Protein AF-A0A1B8TH64-F1 (afdb_monomer)

Sequence (85 aa):
MAIQQVGKLHLWTSGDGSVGISGESAEVSAPGWLISSEHFDAEDFKSTLEQFREKVRAAFELIWPDEKVHARYYFEMCDGEPTHA

Foldseek 3Di:
DWKKFFQKKKKKWCADVVVPGHIDIDIDGDPRVNQMCVVDPPVVSVVVVVVVQVVVQVVVCVVVPPTRMDMDTDIDIDDDDPPDD

pLDDT: mean 78.13, std 11.83, range [37.75, 91.25]

Solvent-accessible surface area (backbone atoms only — not comparable to full-atom values): 4980 Å² total; per-residue (Å²): 109,78,34,49,19,36,47,32,38,42,34,35,36,73,49,43,72,92,79,71,40,76,42,55,74,50,76,44,78,38,61,48,83,78,52,34,49,84,82,34,57,76,67,58,39,52,52,50,52,50,54,50,50,52,53,54,38,56,57,46,34,70,75,41,68,100,44,70,59,44,75,48,78,41,72,43,80,42,80,58,74,80,83,84,127

Radius of gyration: 16.18 Å; Cα contacts (8 Å, |Δi|>4): 128; chains: 1; bounding box: 31×19×57 Å

Secondary structure (DSSP, 8-state):
-PEEEEEEEEEE--EETTTTEEPPEEEEE--TTSSBTTSS-HHHHHHHHHHHHHHHHHHHHHHSTT-PPEEEEEEEEE-------

Structure (mmCIF, N/CA/C/O backbone):
data_AF-A0A1B8TH64-F1
#
_entry.id   AF-A0A1B8TH64-F1
#
loop_
_atom_site.group_PDB
_atom_site.id
_atom_site.type_symbol
_atom_site.label_atom_id
_atom_site.label_alt_id
_atom_site.label_comp_id
_atom_site.label_asym_id
_atom_site.label_entity_id
_atom_site.label_seq_id
_atom_site.pdbx_PDB_ins_code
_atom_site.Cartn_x
_atom_site.Cartn_y
_atom_site.Cartn_z
_atom_site.occupancy
_atom_site.B_iso_or_equiv
_atom_site.auth_seq_id
_atom_site.auth_comp_id
_atom_site.auth_asym_id
_atom_site.auth_atom_id
_atom_site.pdbx_PDB_model_num
ATOM 1 N N . MET A 1 1 ? 16.433 -6.784 -20.691 1.00 55.66 1 MET A N 1
ATOM 2 C CA . MET A 1 1 ? 16.471 -6.861 -19.210 1.00 55.66 1 MET A CA 1
ATOM 3 C C . MET A 1 1 ? 15.034 -7.027 -18.746 1.00 55.66 1 MET A C 1
ATOM 5 O O . MET A 1 1 ? 14.180 -6.389 -19.343 1.00 55.66 1 MET A O 1
ATOM 9 N N . ALA A 1 2 ? 14.751 -7.897 -17.772 1.00 66.75 2 ALA A N 1
ATOM 10 C CA . ALA A 1 2 ? 13.386 -8.059 -17.261 1.00 66.75 2 ALA A CA 1
ATOM 11 C C . ALA A 1 2 ? 12.970 -6.789 -16.502 1.00 66.75 2 ALA A C 1
ATOM 13 O O . ALA A 1 2 ? 13.699 -6.350 -15.609 1.00 66.75 2 ALA A O 1
ATOM 14 N N . ILE A 1 3 ? 11.840 -6.193 -16.879 1.00 75.88 3 ILE A N 1
ATOM 15 C CA . ILE A 1 3 ? 11.321 -4.969 -16.263 1.00 75.88 3 ILE A CA 1
ATOM 16 C C . ILE A 1 3 ? 10.436 -5.380 -15.085 1.00 75.88 3 ILE A C 1
ATOM 18 O O . ILE A 1 3 ? 9.525 -6.193 -15.248 1.00 75.88 3 ILE A O 1
ATOM 22 N N . GLN A 1 4 ? 10.712 -4.841 -13.896 1.00 78.12 4 GLN A N 1
ATOM 23 C CA . GLN A 1 4 ? 9.864 -5.033 -12.721 1.00 78.12 4 GLN A CA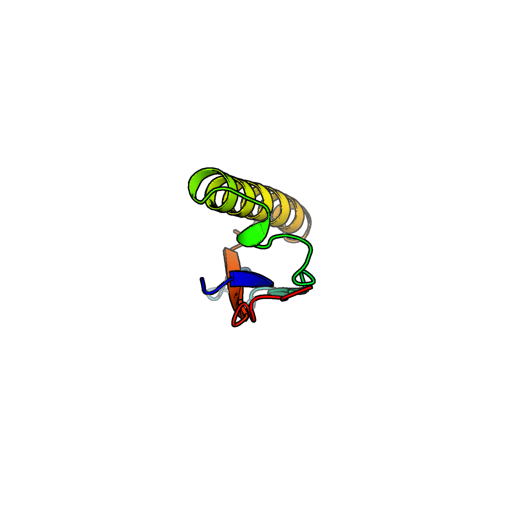 1
ATOM 24 C C . GLN A 1 4 ? 8.879 -3.877 -12.619 1.00 78.12 4 GLN A C 1
ATOM 26 O O . GLN A 1 4 ? 9.277 -2.723 -12.453 1.00 78.12 4 GLN A O 1
ATOM 31 N N . GLN A 1 5 ? 7.592 -4.198 -12.676 1.00 82.69 5 GLN A N 1
ATOM 32 C CA . GLN A 1 5 ? 6.510 -3.231 -12.531 1.00 82.69 5 GLN A CA 1
ATOM 33 C C . GLN A 1 5 ? 5.707 -3.562 -11.280 1.00 82.69 5 GLN A C 1
ATOM 35 O O . GLN A 1 5 ? 5.437 -4.728 -10.991 1.00 82.69 5 GLN A O 1
ATOM 40 N N . VAL A 1 6 ? 5.335 -2.550 -10.500 1.00 80.50 6 VAL A N 1
ATOM 41 C CA . VAL A 1 6 ? 4.391 -2.759 -9.397 1.00 80.50 6 VAL A CA 1
ATOM 42 C C . VAL A 1 6 ? 3.003 -2.948 -9.994 1.00 80.50 6 VAL A C 1
ATOM 44 O O . VAL A 1 6 ? 2.467 -2.007 -10.565 1.00 80.50 6 VAL A O 1
ATOM 47 N N . GLY A 1 7 ? 2.414 -4.132 -9.825 1.00 78.75 7 GLY A N 1
ATOM 48 C CA . GLY A 1 7 ? 1.017 -4.370 -10.197 1.00 78.75 7 GLY A CA 1
ATOM 49 C C . GLY A 1 7 ? 0.055 -4.031 -9.057 1.00 78.75 7 GLY A C 1
ATOM 50 O O . GLY A 1 7 ? -1.042 -3.511 -9.265 1.00 78.75 7 GLY A O 1
ATOM 51 N N . LYS A 1 8 ? 0.451 -4.322 -7.808 1.00 85.12 8 LYS A N 1
ATOM 52 C CA . LYS A 1 8 ? -0.425 -4.142 -6.636 1.00 85.12 8 LYS A CA 1
ATOM 53 C C . LYS A 1 8 ? 0.345 -3.787 -5.375 1.00 85.12 8 LYS A C 1
ATOM 55 O O . LYS A 1 8 ? 1.445 -4.290 -5.143 1.00 85.12 8 LYS A O 1
ATOM 60 N N . LEU A 1 9 ? -0.293 -3.021 -4.498 1.00 85.44 9 LEU A N 1
ATOM 61 C CA . LEU A 1 9 ? 0.096 -2.856 -3.105 1.00 85.44 9 LEU A CA 1
ATOM 62 C C . LEU A 1 9 ? -1.042 -3.349 -2.207 1.00 85.44 9 LEU A C 1
ATOM 64 O O . LEU A 1 9 ? -2.127 -2.778 -2.192 1.00 85.44 9 LEU A O 1
ATOM 68 N N . HIS A 1 10 ? -0.781 -4.403 -1.442 1.00 87.12 10 HIS A N 1
ATOM 69 C CA . HIS A 1 10 ? -1.722 -4.924 -0.457 1.00 87.12 10 HIS A CA 1
ATOM 70 C C . HIS A 1 10 ? -1.406 -4.352 0.923 1.00 87.12 10 HIS A C 1
ATOM 72 O O . HIS A 1 10 ? -0.250 -4.416 1.359 1.00 87.12 10 HIS A O 1
ATOM 78 N N . LEU A 1 11 ? -2.423 -3.825 1.602 1.00 88.38 11 LEU A N 1
ATOM 79 C CA . LEU A 1 11 ? -2.359 -3.299 2.959 1.00 88.38 11 LEU A CA 1
ATOM 80 C C . LEU A 1 11 ? -3.273 -4.096 3.884 1.00 88.38 11 LEU A C 1
ATOM 82 O O . LEU A 1 11 ? -4.365 -4.490 3.487 1.00 88.38 11 LEU A O 1
ATOM 86 N N . TRP A 1 12 ? -2.831 -4.333 5.115 1.00 91.25 12 TRP A N 1
ATOM 87 C CA . TRP A 1 12 ? -3.644 -5.019 6.115 1.00 91.25 12 TRP A CA 1
ATOM 88 C C . TRP A 1 12 ? -3.258 -4.619 7.534 1.00 91.25 12 TRP A C 1
ATOM 90 O O . TRP A 1 12 ? -2.103 -4.270 7.797 1.00 91.25 12 TRP A O 1
ATOM 100 N N . THR A 1 13 ? -4.209 -4.710 8.452 1.00 89.19 13 THR A N 1
ATOM 101 C CA . THR A 1 13 ? -3.977 -4.654 9.895 1.00 89.19 13 THR A CA 1
ATOM 102 C C . THR A 1 13 ? -4.106 -6.053 10.494 1.00 89.19 13 THR A C 1
ATOM 104 O O . THR A 1 13 ? -4.535 -7.002 9.833 1.00 89.19 13 THR A O 1
ATOM 107 N N . SER A 1 14 ? -3.632 -6.227 11.728 1.00 84.50 14 SER A N 1
ATOM 108 C CA . SER A 1 14 ? -3.690 -7.535 12.396 1.00 84.50 14 SER A CA 1
ATOM 109 C C . SER A 1 14 ? -5.009 -7.759 13.141 1.00 84.50 14 SER A C 1
ATOM 111 O O . SER A 1 14 ? -5.331 -8.911 13.438 1.00 84.50 14 SER A O 1
ATOM 113 N N . GLY A 1 15 ? -5.771 -6.700 13.434 1.00 80.62 15 GLY A N 1
ATOM 114 C CA . GLY A 1 15 ? -6.866 -6.755 14.394 1.00 80.62 15 GLY A CA 1
ATOM 115 C C . GLY A 1 15 ? -6.366 -7.018 15.813 1.00 80.62 15 GLY A C 1
ATOM 116 O O . GLY A 1 15 ? -5.161 -7.051 16.088 1.00 80.62 15 GLY A O 1
ATOM 117 N N . ASP A 1 16 ? -7.314 -7.288 16.707 1.00 76.12 16 ASP A N 1
ATOM 118 C CA . ASP A 1 16 ? -7.031 -7.822 18.036 1.00 76.12 16 ASP A CA 1
ATOM 119 C C . ASP A 1 16 ? -7.722 -9.179 18.203 1.00 76.12 16 ASP A C 1
ATOM 121 O O . ASP A 1 16 ? -8.895 -9.299 18.572 1.00 76.12 16 ASP A O 1
ATOM 125 N N . GLY A 1 17 ? -6.961 -10.237 17.914 1.00 70.62 17 GLY A N 1
ATOM 126 C CA . GLY A 1 17 ? -7.435 -11.613 18.037 1.00 70.62 17 GLY A CA 1
ATOM 127 C C . GLY A 1 17 ? -7.769 -12.027 19.474 1.00 70.62 17 GLY A C 1
ATOM 128 O O . GLY A 1 17 ? -8.509 -12.991 19.658 1.00 70.62 17 GLY A O 1
ATOM 129 N N . SER A 1 18 ? -7.283 -11.302 20.490 1.00 75.62 18 SER A N 1
ATOM 130 C CA . SER A 1 18 ? -7.573 -11.594 21.902 1.00 75.62 18 SER A CA 1
ATOM 131 C C . SER A 1 18 ? -9.005 -11.214 22.278 1.00 75.62 18 SER A C 1
ATOM 133 O O . SER A 1 18 ? -9.587 -11.834 23.168 1.00 75.62 18 SER A O 1
ATOM 135 N N . VAL A 1 19 ? -9.589 -10.233 21.582 1.00 79.00 19 VAL A N 1
ATOM 136 C CA . VAL A 1 19 ? -10.997 -9.826 21.731 1.00 79.00 19 VAL A CA 1
ATOM 137 C C . VAL A 1 19 ? -11.872 -10.191 20.526 1.00 79.00 19 VAL A C 1
ATOM 139 O O . VAL A 1 19 ? -13.030 -9.784 20.454 1.00 79.00 19 VAL A O 1
ATOM 142 N N . GLY A 1 20 ? -11.350 -10.993 19.593 1.00 73.94 20 GLY A N 1
ATOM 143 C CA . GLY A 1 20 ? -12.091 -11.472 18.422 1.00 73.94 20 GLY A CA 1
ATOM 144 C C . GLY A 1 20 ? -12.338 -10.409 17.346 1.00 73.94 20 GLY A C 1
ATOM 145 O O . GLY A 1 20 ? -13.233 -10.583 16.518 1.00 73.94 20 GLY A O 1
ATOM 146 N N . ILE A 1 21 ? -11.564 -9.320 17.342 1.00 77.06 21 ILE A N 1
ATOM 147 C CA . ILE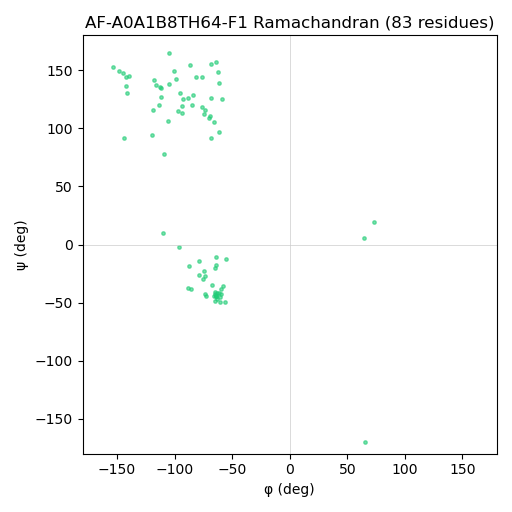 A 1 21 ? -11.628 -8.279 16.311 1.00 77.06 21 ILE A CA 1
ATOM 148 C C . ILE A 1 21 ? -10.746 -8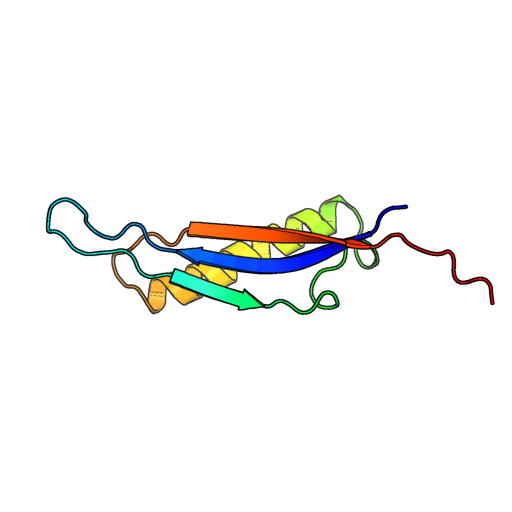.713 15.138 1.00 77.06 21 ILE A C 1
ATOM 150 O O . ILE A 1 21 ? -9.546 -8.933 15.301 1.00 77.06 21 ILE A O 1
ATOM 154 N N . SER A 1 22 ? -11.349 -8.850 13.956 1.00 81.50 22 SER A N 1
ATOM 155 C CA . SER A 1 22 ? -10.610 -9.133 12.720 1.00 81.50 22 SER A CA 1
ATOM 156 C C . SER A 1 22 ? -9.908 -7.875 12.220 1.00 81.50 22 SER A C 1
ATOM 158 O O . SER A 1 22 ? -10.456 -6.784 12.345 1.00 81.50 22 SER A O 1
ATOM 160 N N . GLY A 1 23 ? -8.712 -8.038 11.654 1.00 81.94 23 GLY A N 1
ATOM 161 C CA . GLY A 1 23 ? -8.009 -6.946 10.991 1.00 81.94 23 GLY A CA 1
ATOM 162 C C . GLY A 1 23 ? -8.698 -6.514 9.699 1.00 81.94 23 GLY A C 1
ATOM 163 O O . GLY A 1 23 ? -9.395 -7.294 9.045 1.00 81.94 23 GLY A O 1
ATOM 164 N N . GLU A 1 24 ? -8.459 -5.270 9.327 1.00 86.44 24 GLU A N 1
ATOM 165 C CA . GLU A 1 24 ? -8.908 -4.653 8.091 1.00 86.44 24 GLU A CA 1
ATOM 166 C C . GLU A 1 24 ? -7.897 -4.925 6.967 1.00 86.44 24 GLU A C 1
ATOM 168 O O . GLU A 1 24 ? -6.705 -5.149 7.197 1.00 86.44 24 GLU A O 1
ATOM 173 N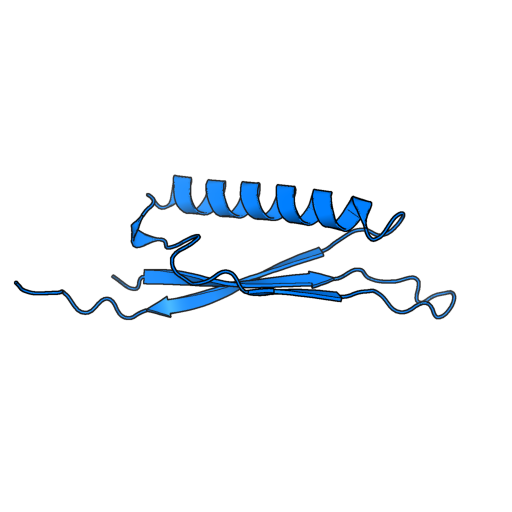 N . SER A 1 25 ? -8.352 -4.910 5.714 1.00 85.94 25 SER A N 1
ATOM 174 C CA . SER A 1 25 ? -7.458 -5.052 4.561 1.00 85.94 25 SER A CA 1
ATOM 175 C C . SER A 1 25 ? -7.927 -4.217 3.380 1.00 85.94 25 SER A C 1
ATOM 177 O O . SER A 1 25 ? -9.122 -4.002 3.186 1.00 85.94 25 SER A O 1
ATOM 179 N N . ALA A 1 26 ? -6.970 -3.732 2.595 1.00 83.62 26 ALA A N 1
ATOM 180 C CA . ALA A 1 26 ? -7.216 -2.962 1.389 1.00 83.62 26 ALA A CA 1
ATOM 181 C C . ALA A 1 26 ? -6.202 -3.336 0.307 1.00 83.62 26 ALA A C 1
ATOM 183 O O . ALA A 1 26 ? -5.022 -3.568 0.577 1.00 83.62 26 ALA A O 1
ATOM 184 N N . GLU A 1 27 ? -6.652 -3.346 -0.942 1.00 83.94 27 GLU A N 1
ATOM 185 C CA . GLU A 1 27 ? -5.780 -3.502 -2.100 1.00 83.94 27 GLU A CA 1
ATOM 186 C C . GLU A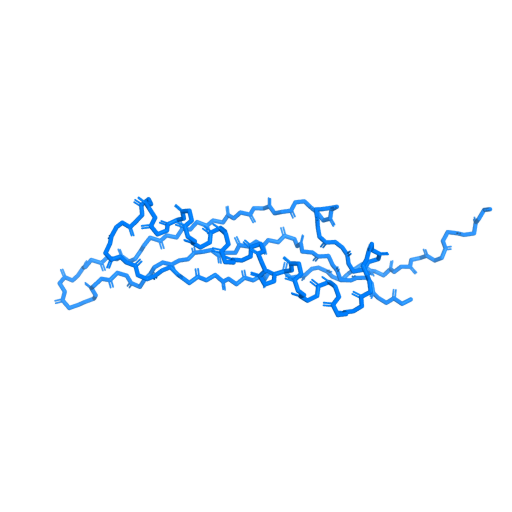 1 27 ? -5.755 -2.197 -2.893 1.00 83.94 27 GLU A C 1
ATOM 188 O O . GLU A 1 27 ? -6.792 -1.657 -3.276 1.00 83.94 27 GLU A O 1
ATOM 193 N N . VAL A 1 28 ? -4.550 -1.696 -3.151 1.00 79.00 28 VAL A N 1
ATOM 194 C CA . VAL A 1 28 ? -4.309 -0.574 -4.051 1.00 79.00 28 VAL A CA 1
ATOM 195 C C . VAL A 1 28 ? -3.714 -1.148 -5.327 1.00 79.00 28 VAL A C 1
ATOM 197 O O . VAL A 1 28 ? -2.553 -1.561 -5.361 1.00 79.00 28 VAL A O 1
ATOM 200 N N . SER A 1 29 ? -4.515 -1.188 -6.389 1.00 71.81 29 SER A N 1
ATOM 201 C CA . SER A 1 29 ? -4.002 -1.461 -7.730 1.00 71.81 29 SER A CA 1
ATOM 202 C C . SER A 1 29 ? -3.174 -0.258 -8.175 1.00 71.81 29 SER A C 1
ATOM 204 O O . SER A 1 29 ? -3.714 0.829 -8.385 1.00 71.81 29 SER A O 1
ATOM 206 N N . ALA A 1 30 ? -1.860 -0.440 -8.275 1.00 64.19 30 ALA A N 1
ATOM 207 C CA . ALA A 1 30 ? -0.986 0.544 -8.888 1.0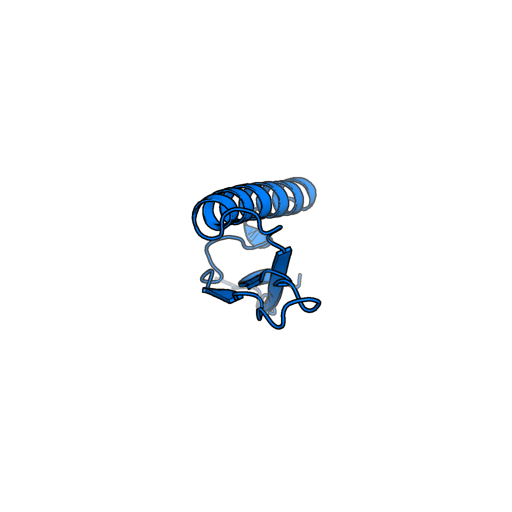0 64.19 30 ALA A CA 1
ATOM 208 C C . ALA A 1 30 ? -0.854 0.124 -10.352 1.00 64.19 30 ALA A C 1
ATOM 210 O O . ALA A 1 30 ? -0.328 -0.952 -10.617 1.00 64.19 30 ALA A O 1
ATOM 211 N N . PRO A 1 31 ? -1.375 0.893 -11.315 1.00 62.50 31 PRO A N 1
ATOM 212 C CA . PRO A 1 31 ? -1.179 0.533 -12.708 1.00 62.50 31 PRO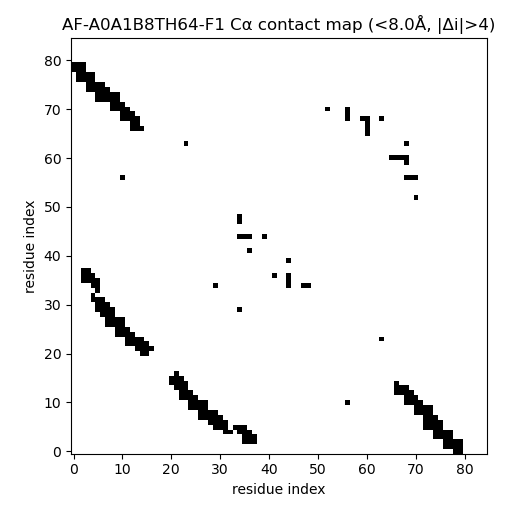 A CA 1
ATOM 213 C C . PRO A 1 31 ? 0.329 0.545 -13.011 1.00 62.50 31 PRO A C 1
ATOM 215 O O . PRO A 1 31 ? 1.033 1.437 -12.540 1.00 62.50 31 PRO A O 1
ATOM 218 N N . GLY A 1 32 ? 0.822 -0.431 -13.783 1.00 58.50 32 GLY A N 1
ATOM 219 C CA . GLY A 1 32 ? 2.260 -0.710 -13.965 1.00 58.50 32 GLY A CA 1
ATOM 220 C C . GLY A 1 32 ? 3.132 0.457 -14.456 1.00 58.50 32 GLY A C 1
ATOM 221 O O . GLY A 1 32 ? 4.353 0.388 -14.355 1.00 58.50 32 GLY A O 1
ATOM 222 N N . TRP A 1 33 ? 2.525 1.557 -14.918 1.00 57.59 33 TRP A N 1
ATOM 223 C CA . TRP A 1 33 ? 3.204 2.810 -15.267 1.00 57.59 33 TRP A CA 1
ATOM 224 C C . TRP A 1 33 ? 3.564 3.696 -14.061 1.00 57.59 33 TRP A C 1
ATOM 226 O O . TRP A 1 33 ? 4.339 4.635 -14.211 1.00 57.59 33 TRP A O 1
ATOM 236 N N . LEU A 1 34 ? 3.003 3.444 -12.871 1.00 65.19 34 LEU A N 1
ATOM 237 C CA . LEU A 1 34 ? 3.206 4.305 -11.703 1.00 65.19 34 LEU A CA 1
ATOM 238 C C . LEU A 1 34 ? 4.615 4.142 -11.113 1.00 65.19 34 LEU A C 1
ATOM 240 O O . LEU A 1 34 ? 5.240 5.130 -10.737 1.00 65.19 34 LEU A O 1
ATOM 244 N N . ILE A 1 35 ? 5.110 2.901 -11.016 1.00 68.69 35 ILE A N 1
ATOM 245 C CA . ILE A 1 35 ? 6.456 2.582 -10.519 1.00 68.69 35 ILE A CA 1
ATOM 246 C C . ILE A 1 35 ? 7.003 1.387 -11.319 1.00 68.69 35 ILE A C 1
ATOM 248 O O . ILE A 1 35 ? 6.761 0.228 -10.970 1.00 68.69 35 ILE A O 1
ATOM 252 N N . SER A 1 36 ? 7.725 1.682 -12.405 1.00 76.00 36 SER A N 1
ATOM 253 C CA . SER A 1 36 ? 8.413 0.698 -13.253 1.00 76.00 36 SER A CA 1
ATOM 254 C C . SER A 1 36 ? 9.922 0.864 -13.146 1.00 76.00 36 SER A C 1
ATOM 256 O O . SER A 1 36 ? 10.421 1.984 -13.223 1.00 76.00 36 SER A O 1
ATOM 258 N N . SER A 1 37 ? 10.662 -0.239 -13.019 1.00 76.69 37 SER A N 1
ATOM 259 C CA . SER A 1 37 ? 12.126 -0.223 -12.924 1.00 76.69 37 SER A CA 1
ATOM 260 C C . SER A 1 37 ? 12.821 0.302 -14.184 1.00 76.69 37 SER A C 1
ATOM 262 O O . SER A 1 37 ? 14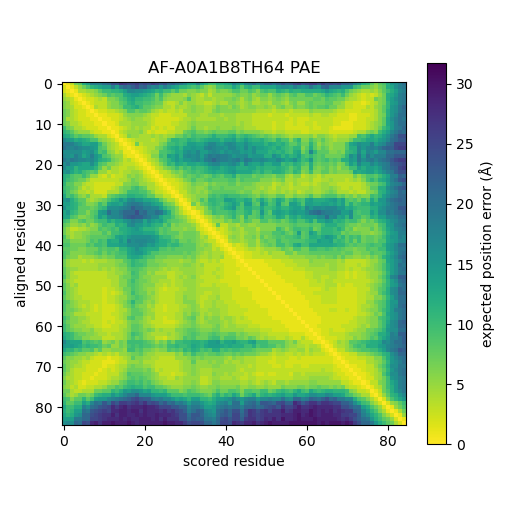.025 0.502 -14.168 1.00 76.69 37 SER A O 1
ATOM 264 N N . GLU A 1 38 ? 12.099 0.486 -15.291 1.00 79.62 38 GLU A N 1
ATOM 265 C CA . GLU A 1 38 ? 12.636 1.092 -16.517 1.00 79.62 38 GLU A CA 1
ATOM 266 C C . GLU A 1 38 ? 12.828 2.615 -16.401 1.00 79.62 38 GLU A C 1
ATOM 268 O O . GLU A 1 38 ? 13.612 3.198 -17.144 1.00 79.62 38 GLU A O 1
ATOM 273 N N . HIS A 1 39 ? 12.103 3.261 -15.482 1.00 75.69 39 HIS A N 1
ATOM 274 C CA . HIS A 1 39 ? 12.100 4.717 -15.313 1.00 75.69 39 HIS A CA 1
ATOM 275 C C . HIS A 1 39 ? 13.056 5.201 -14.218 1.00 75.69 39 HIS A C 1
ATOM 277 O O . HIS A 1 39 ? 13.164 6.405 -13.992 1.00 75.69 39 HIS A O 1
ATOM 283 N N . PHE A 1 40 ? 13.727 4.279 -13.528 1.00 73.19 40 PHE A N 1
ATOM 284 C CA . PHE A 1 40 ? 14.569 4.572 -12.377 1.00 73.19 40 PHE A CA 1
ATOM 285 C C . PHE A 1 40 ? 15.839 3.728 -12.424 1.00 73.19 40 PHE A C 1
ATOM 287 O O . PHE A 1 40 ? 15.797 2.550 -12.779 1.00 73.19 40 PHE A O 1
ATOM 294 N N . ASP A 1 41 ? 16.952 4.294 -11.969 1.00 79.12 41 ASP A N 1
ATOM 295 C CA . ASP A 1 41 ? 18.107 3.496 -11.572 1.00 79.12 41 ASP A CA 1
ATOM 296 C C . ASP A 1 41 ? 17.753 2.605 -10.368 1.00 79.12 41 ASP A C 1
ATOM 298 O O . ASP A 1 41 ? 16.820 2.879 -9.609 1.00 79.12 41 ASP A O 1
ATOM 302 N N . ALA A 1 42 ? 18.494 1.512 -10.170 1.00 74.31 42 ALA A N 1
ATOM 303 C CA . ALA A 1 42 ? 18.146 0.496 -9.171 1.00 74.31 42 ALA A CA 1
ATOM 304 C C . ALA A 1 42 ? 18.029 1.050 -7.733 1.00 74.31 42 ALA A C 1
ATOM 306 O O . ALA A 1 42 ? 17.176 0.600 -6.961 1.00 74.31 42 ALA A O 1
ATOM 307 N N . GLU A 1 43 ? 18.866 2.028 -7.372 1.00 81.25 43 GLU A N 1
ATOM 308 C CA . GLU A 1 43 ? 18.839 2.675 -6.054 1.00 81.25 43 GLU A CA 1
ATOM 309 C C . GLU A 1 43 ? 17.627 3.608 -5.899 1.00 81.25 43 GLU A C 1
ATOM 311 O O . GLU A 1 43 ? 16.909 3.533 -4.896 1.00 81.25 43 GLU A O 1
ATOM 316 N N . ASP A 1 44 ? 17.333 4.416 -6.921 1.00 81.88 44 ASP A N 1
ATOM 317 C CA . ASP A 1 44 ? 16.181 5.323 -6.945 1.00 81.88 44 ASP A CA 1
ATOM 318 C C . ASP A 1 44 ? 14.848 4.574 -6.997 1.00 81.88 44 ASP A C 1
ATOM 320 O O . ASP A 1 44 ? 13.874 4.984 -6.357 1.00 81.88 44 ASP A O 1
ATOM 324 N N . PHE A 1 45 ? 14.804 3.434 -7.690 1.00 82.12 45 PHE A N 1
ATOM 325 C CA . PHE A 1 45 ? 13.632 2.564 -7.743 1.00 82.12 45 PHE A CA 1
ATOM 326 C C . PHE A 1 45 ? 13.272 2.054 -6.347 1.00 82.12 45 PHE A C 1
ATOM 328 O O . PHE A 1 45 ? 12.128 2.173 -5.899 1.00 82.12 45 PHE A O 1
ATOM 335 N N . LYS A 1 46 ? 14.270 1.537 -5.621 1.00 82.81 46 LYS A N 1
ATOM 336 C CA . LYS A 1 46 ? 14.081 1.043 -4.256 1.00 82.81 46 LYS A CA 1
ATOM 337 C C . LYS A 1 46 ? 13.648 2.168 -3.314 1.00 82.81 46 LYS A C 1
ATOM 339 O O . LYS A 1 46 ? 12.664 2.003 -2.595 1.00 82.81 46 LYS A O 1
ATOM 344 N N . SER A 1 47 ? 14.325 3.315 -3.367 1.00 86.88 47 SER A N 1
ATOM 345 C CA . SER A 1 47 ? 13.990 4.484 -2.544 1.00 86.88 47 SER A CA 1
ATOM 346 C C . SER A 1 47 ? 12.561 4.978 -2.799 1.00 86.88 47 SER A C 1
ATOM 348 O O . SER A 1 47 ? 11.813 5.258 -1.861 1.00 86.88 47 SER A O 1
ATOM 350 N N . THR A 1 48 ? 12.137 5.023 -4.064 1.00 86.06 48 THR A N 1
ATOM 351 C CA . THR A 1 48 ? 10.783 5.442 -4.454 1.00 86.06 48 THR A CA 1
ATOM 352 C C . THR A 1 48 ? 9.720 4.479 -3.924 1.00 86.06 48 THR A C 1
ATOM 354 O O . THR A 1 48 ? 8.703 4.920 -3.382 1.00 86.06 48 THR A O 1
ATOM 357 N N . LEU A 1 49 ? 9.964 3.167 -4.006 1.00 85.25 49 LEU A N 1
ATOM 358 C CA . LEU A 1 49 ? 9.072 2.145 -3.449 1.00 85.25 49 LEU A CA 1
ATOM 359 C C . LEU A 1 49 ? 8.943 2.250 -1.929 1.00 85.25 49 LEU A C 1
ATOM 361 O O . LEU A 1 49 ? 7.841 2.096 -1.397 1.00 85.25 49 LEU A O 1
ATOM 365 N N . GLU A 1 50 ? 10.045 2.501 -1.223 1.00 88.31 50 GLU A N 1
ATOM 366 C CA . GLU A 1 50 ? 10.035 2.678 0.231 1.00 88.31 50 GLU A CA 1
ATOM 367 C C . GLU A 1 50 ? 9.246 3.934 0.619 1.00 88.31 50 GLU A C 1
ATOM 369 O O . GLU A 1 50 ? 8.297 3.835 1.397 1.00 88.31 50 GLU A O 1
ATOM 374 N N . GLN A 1 51 ? 9.516 5.071 -0.027 1.00 88.12 51 GLN A N 1
ATOM 375 C CA . GLN A 1 51 ? 8.791 6.320 0.224 1.00 88.12 51 GLN A CA 1
ATOM 376 C C . GLN A 1 51 ? 7.292 6.218 -0.091 1.00 88.12 51 GLN A C 1
ATOM 378 O O . GLN A 1 51 ? 6.462 6.724 0.669 1.00 88.12 51 GLN A O 1
ATOM 383 N N . PHE A 1 52 ? 6.916 5.571 -1.200 1.00 87.06 52 PHE A N 1
ATOM 384 C CA . PHE A 1 52 ? 5.505 5.353 -1.531 1.00 87.06 52 PHE A CA 1
ATOM 385 C C . PHE A 1 52 ? 4.834 4.463 -0.482 1.00 87.06 52 PHE A C 1
ATOM 387 O O . PHE A 1 52 ? 3.757 4.798 0.013 1.00 87.06 52 PHE A O 1
ATOM 394 N N . ARG A 1 53 ? 5.501 3.379 -0.066 1.00 87.44 53 ARG A N 1
ATOM 395 C CA . ARG A 1 53 ? 4.987 2.455 0.953 1.00 87.44 53 ARG A CA 1
ATOM 396 C C . ARG A 1 53 ? 4.751 3.165 2.279 1.00 87.44 53 ARG A C 1
ATOM 398 O O . ARG A 1 53 ? 3.711 2.947 2.893 1.00 87.44 53 ARG A O 1
ATOM 405 N N . GLU A 1 54 ? 5.693 3.995 2.717 1.00 90.25 54 GLU A N 1
ATOM 406 C CA . GLU A 1 54 ? 5.574 4.750 3.967 1.00 90.25 54 GLU A CA 1
ATOM 407 C C . GLU A 1 54 ? 4.419 5.749 3.923 1.00 90.25 54 GLU A C 1
ATOM 409 O O . GLU A 1 54 ? 3.621 5.795 4.858 1.00 90.25 54 GLU A O 1
ATOM 414 N N . LYS A 1 55 ? 4.268 6.494 2.822 1.00 89.19 55 LYS A N 1
ATOM 415 C CA . LYS A 1 55 ? 3.172 7.463 2.666 1.00 89.19 55 LYS A CA 1
ATOM 416 C C . LYS A 1 55 ? 1.804 6.794 2.646 1.00 89.19 55 LYS A C 1
ATOM 418 O O . LYS A 1 55 ? 0.891 7.270 3.316 1.00 89.19 55 LYS A O 1
ATOM 423 N N . VAL A 1 56 ? 1.657 5.693 1.905 1.00 87.69 56 VAL A N 1
ATOM 424 C CA . VAL A 1 56 ? 0.388 4.954 1.867 1.00 87.69 56 VAL A CA 1
ATOM 425 C C . VAL A 1 56 ? 0.100 4.354 3.240 1.00 87.69 56 VAL A C 1
ATOM 427 O O . VAL A 1 56 ? -1.003 4.515 3.747 1.00 87.69 56 VAL A O 1
ATOM 430 N N . ARG A 1 57 ? 1.093 3.744 3.898 1.00 89.44 57 ARG A N 1
ATOM 431 C CA . ARG A 1 57 ? 0.923 3.221 5.257 1.00 89.44 57 ARG A CA 1
ATOM 432 C C . ARG A 1 57 ? 0.450 4.308 6.225 1.00 89.44 57 ARG A C 1
ATOM 434 O O . ARG A 1 57 ? -0.543 4.094 6.906 1.00 89.44 57 ARG A O 1
ATOM 441 N N . ALA A 1 58 ? 1.110 5.464 6.240 1.00 89.19 58 ALA A N 1
ATOM 442 C CA . ALA A 1 58 ? 0.737 6.580 7.105 1.00 89.19 58 ALA A CA 1
ATOM 443 C C . ALA A 1 58 ? -0.693 7.073 6.829 1.00 89.19 58 ALA A C 1
ATOM 445 O O . ALA A 1 58 ? -1.426 7.377 7.762 1.00 89.19 58 ALA A O 1
ATOM 446 N N . ALA A 1 59 ? -1.117 7.112 5.561 1.00 89.06 59 ALA A N 1
ATOM 447 C CA . ALA A 1 59 ? -2.489 7.469 5.207 1.00 89.06 59 ALA A CA 1
ATOM 448 C C . ALA A 1 59 ? -3.513 6.449 5.733 1.00 89.06 59 ALA A C 1
ATOM 450 O O . ALA A 1 59 ? -4.559 6.845 6.237 1.00 89.06 59 ALA A O 1
ATOM 451 N N . PHE A 1 60 ? -3.212 5.151 5.657 1.00 86.25 60 PHE A N 1
ATOM 452 C CA . PHE A 1 60 ? -4.102 4.103 6.164 1.00 86.25 60 PHE A CA 1
ATOM 453 C C . PHE A 1 60 ? -4.097 3.992 7.695 1.00 86.25 60 PHE A C 1
ATOM 455 O O . PHE A 1 60 ? -5.138 3.695 8.265 1.00 86.25 60 PHE A O 1
ATOM 462 N N . GLU A 1 61 ? -2.993 4.311 8.377 1.00 89.69 61 GLU A N 1
ATOM 463 C CA . GLU A 1 61 ? -2.952 4.410 9.851 1.00 89.69 61 GLU A CA 1
ATOM 464 C C . GLU A 1 61 ? -3.838 5.556 10.385 1.00 89.69 61 GLU A C 1
ATOM 466 O O . GLU A 1 61 ? -4.259 5.524 11.537 1.00 89.69 61 GLU A O 1
ATOM 471 N N . LEU A 1 62 ? -4.183 6.551 9.553 1.00 88.94 62 LEU A N 1
ATOM 472 C CA . LEU A 1 62 ? -5.200 7.559 9.891 1.00 88.94 62 LEU A CA 1
ATOM 473 C C . LEU A 1 62 ? -6.638 7.042 9.726 1.00 88.94 62 LEU A C 1
ATOM 475 O O . LEU A 1 62 ? -7.549 7.568 10.361 1.00 88.94 62 LEU A O 1
ATOM 479 N N . ILE A 1 63 ? -6.850 6.060 8.845 1.00 86.75 63 ILE A N 1
ATOM 480 C CA . ILE A 1 63 ? -8.166 5.468 8.550 1.00 86.75 63 ILE A CA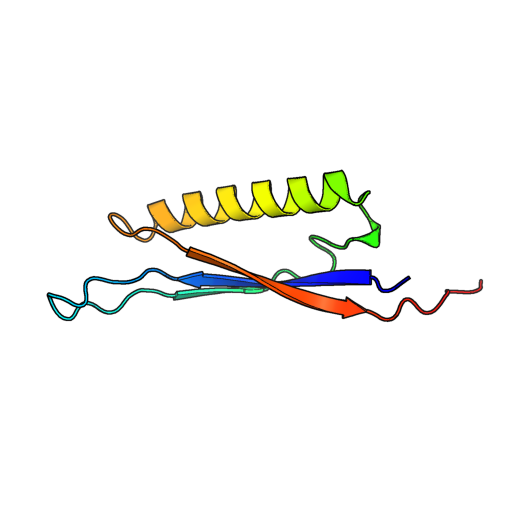 1
ATOM 481 C C . ILE A 1 63 ? -8.483 4.348 9.548 1.00 86.75 63 ILE A C 1
ATOM 483 O O . ILE A 1 63 ? -9.624 4.234 9.992 1.00 86.75 63 ILE A O 1
ATOM 487 N N . TRP A 1 64 ? -7.471 3.561 9.918 1.00 86.44 64 TRP A N 1
ATOM 488 C CA . TRP A 1 64 ? -7.537 2.482 10.900 1.00 86.44 64 TRP A CA 1
ATOM 489 C C . TRP A 1 64 ? -6.770 2.887 12.167 1.00 86.44 64 TRP A C 1
ATOM 491 O O . TRP A 1 64 ? -5.614 2.489 12.347 1.00 86.44 64 TRP A O 1
ATOM 501 N N . PRO A 1 65 ? -7.371 3.740 13.018 1.00 77.31 65 PRO A N 1
ATOM 502 C CA . PRO A 1 65 ? -6.714 4.227 14.221 1.00 77.31 65 PRO A CA 1
ATOM 503 C C . PRO A 1 65 ? -6.399 3.072 15.175 1.00 77.31 65 PRO A C 1
ATOM 505 O O . PRO A 1 65 ? -7.125 2.082 15.230 1.00 77.31 65 PRO A O 1
ATOM 508 N N . ASP A 1 66 ? -5.301 3.216 15.918 1.00 80.94 66 ASP A N 1
ATOM 509 C CA . ASP A 1 66 ? -4.788 2.231 16.885 1.00 80.94 66 ASP A CA 1
ATOM 510 C C . ASP A 1 66 ? -4.321 0.890 16.287 1.00 80.94 66 ASP A C 1
ATOM 512 O O . ASP A 1 66 ? -3.872 0.004 17.017 1.00 80.94 66 ASP A O 1
ATOM 516 N N . GLU A 1 67 ? -4.309 0.757 14.958 1.00 80.25 67 GLU A N 1
ATOM 517 C CA . GLU A 1 67 ? -3.803 -0.426 14.278 1.00 80.25 67 GLU A CA 1
ATOM 518 C C . GLU A 1 67 ? -2.521 -0.151 13.493 1.00 80.25 67 GLU A C 1
ATOM 520 O O . GLU A 1 67 ? -2.391 0.805 12.729 1.00 80.25 67 GLU A O 1
ATOM 525 N N . LYS A 1 68 ? -1.548 -1.054 13.637 1.00 85.75 68 LYS A N 1
ATOM 526 C CA . LYS A 1 68 ? -0.340 -1.012 12.818 1.00 85.75 68 LYS A CA 1
ATOM 527 C C . LYS A 1 68 ? -0.656 -1.529 11.420 1.00 85.75 68 LYS A C 1
ATOM 529 O O . LYS A 1 68 ? -0.969 -2.707 11.247 1.00 85.75 68 LYS A O 1
ATOM 534 N N . VAL A 1 69 ? -0.478 -0.674 10.419 1.00 88.62 69 VAL A N 1
ATOM 535 C CA . VAL A 1 69 ? -0.698 -1.061 9.024 1.00 88.62 69 VAL A CA 1
ATOM 536 C C . VAL A 1 69 ? 0.539 -1.740 8.457 1.00 88.62 69 VAL A C 1
ATOM 538 O O . VAL A 1 69 ? 1.661 -1.233 8.509 1.00 88.62 69 VAL A O 1
ATOM 541 N N . HIS A 1 70 ? 0.332 -2.905 7.868 1.00 88.44 70 HIS A N 1
ATOM 542 C CA . HIS A 1 70 ? 1.321 -3.629 7.094 1.00 88.44 70 HIS A CA 1
ATOM 543 C C . HIS A 1 70 ? 1.060 -3.415 5.608 1.00 88.44 70 HIS A C 1
ATOM 545 O O . HIS A 1 70 ? -0.072 -3.226 5.184 1.00 88.44 70 HIS A O 1
ATOM 551 N N . ALA A 1 71 ? 2.124 -3.434 4.811 1.00 87.75 71 ALA A N 1
ATOM 552 C CA . ALA A 1 71 ? 2.056 -3.166 3.380 1.00 87.75 71 ALA A CA 1
ATOM 553 C C . ALA A 1 71 ? 3.030 -4.082 2.628 1.00 87.75 71 ALA A C 1
ATOM 555 O O . ALA A 1 71 ? 4.172 -4.248 3.077 1.00 87.75 71 ALA A O 1
ATOM 556 N N . ARG A 1 72 ? 2.604 -4.657 1.498 1.00 87.56 72 ARG A N 1
ATOM 557 C CA . ARG A 1 72 ? 3.410 -5.537 0.635 1.00 87.56 72 ARG A CA 1
ATOM 558 C C . ARG A 1 72 ? 3.122 -5.265 -0.839 1.00 87.56 72 ARG A C 1
ATOM 560 O O . ARG A 1 72 ? 1.968 -5.288 -1.256 1.00 87.56 72 ARG A O 1
ATOM 567 N N . TYR A 1 73 ? 4.181 -5.078 -1.621 1.00 86.50 73 TYR A N 1
ATOM 568 C CA . TYR A 1 73 ? 4.083 -4.987 -3.074 1.00 86.50 73 TYR A CA 1
ATOM 569 C C . TYR A 1 73 ? 4.004 -6.364 -3.728 1.00 86.50 73 TYR A C 1
ATOM 571 O O . TYR A 1 73 ? 4.671 -7.313 -3.301 1.00 86.50 73 TYR A O 1
ATOM 579 N N . TYR A 1 74 ? 3.228 -6.426 -4.801 1.00 83.94 74 TYR A N 1
ATOM 580 C CA . TYR A 1 74 ? 3.214 -7.500 -5.777 1.00 83.94 74 TYR A CA 1
ATOM 581 C C . TYR A 1 74 ? 3.731 -6.939 -7.095 1.00 83.94 74 TYR A C 1
ATOM 583 O O . TYR A 1 74 ? 3.166 -5.988 -7.641 1.00 83.94 74 TYR A O 1
ATOM 591 N N . PHE A 1 75 ? 4.827 -7.525 -7.565 1.00 83.81 75 PHE A N 1
ATOM 592 C CA . PHE A 1 75 ? 5.483 -7.130 -8.799 1.00 83.81 75 PHE A CA 1
ATOM 593 C C . PHE A 1 75 ? 5.080 -8.065 -9.929 1.00 83.81 75 PHE A C 1
ATOM 595 O O . PHE A 1 75 ? 4.960 -9.276 -9.736 1.00 83.81 75 PHE A O 1
ATOM 602 N N . GLU A 1 76 ? 4.922 -7.485 -11.105 1.00 82.44 76 GLU A N 1
ATOM 603 C CA . GLU A 1 76 ? 4.772 -8.183 -12.368 1.00 82.44 76 GLU A CA 1
ATOM 604 C C . GLU A 1 76 ? 6.096 -8.062 -13.130 1.00 82.44 76 GLU A C 1
ATOM 606 O O . GLU A 1 76 ? 6.761 -7.022 -13.100 1.00 82.44 76 GLU A O 1
ATOM 611 N N . MET A 1 77 ? 6.519 -9.160 -13.758 1.00 76.38 77 MET A N 1
ATOM 612 C CA . MET A 1 77 ? 7.702 -9.176 -14.613 1.00 76.38 77 MET A CA 1
ATOM 613 C C . MET A 1 77 ? 7.246 -9.011 -16.057 1.00 76.38 77 MET A C 1
ATOM 615 O O . MET A 1 77 ? 6.575 -9.894 -16.589 1.00 76.38 77 MET A O 1
ATOM 619 N N . CYS A 1 78 ? 7.624 -7.900 -16.680 1.00 67.81 78 CYS A N 1
ATOM 620 C CA . CYS A 1 78 ? 7.469 -7.712 -18.116 1.00 67.81 78 CYS A CA 1
ATOM 621 C C . CYS A 1 78 ? 8.754 -8.161 -18.815 1.00 67.81 78 CYS A C 1
ATOM 623 O O . CYS A 1 78 ? 9.855 -7.691 -18.496 1.00 67.81 78 CYS A O 1
ATOM 625 N N . ASP A 1 79 ? 8.611 -9.080 -19.770 1.00 61.62 79 ASP A N 1
ATOM 626 C CA . ASP A 1 79 ? 9.686 -9.397 -20.700 1.00 61.62 79 ASP A CA 1
ATOM 627 C C . ASP A 1 79 ? 9.830 -8.188 -21.625 1.00 61.62 79 ASP A C 1
ATOM 629 O O . ASP A 1 79 ? 8.920 -7.851 -22.381 1.00 61.62 79 ASP A O 1
ATOM 633 N N . GLY A 1 80 ? 10.924 -7.446 -21.467 1.00 56.06 80 GLY A N 1
ATOM 634 C CA . GLY A 1 80 ? 11.209 -6.317 -22.335 1.00 56.06 80 GLY A CA 1
ATOM 635 C C . GLY A 1 80 ? 11.528 -6.838 -23.729 1.00 56.06 80 GLY A C 1
ATOM 636 O O . GLY A 1 80 ? 12.693 -7.134 -24.005 1.00 56.06 80 GLY A O 1
ATOM 637 N N . GLU A 1 81 ? 10.525 -6.945 -24.603 1.00 49.69 81 GLU A N 1
ATOM 638 C CA . GLU A 1 81 ? 10.789 -7.041 -26.035 1.00 49.69 81 GLU A CA 1
ATOM 639 C C . GLU A 1 81 ? 11.569 -5.782 -26.444 1.00 49.69 81 GLU A C 1
ATOM 641 O O . GLU A 1 81 ? 11.126 -4.663 -26.166 1.00 49.69 81 GLU A O 1
ATOM 646 N N . PRO A 1 82 ? 12.749 -5.916 -27.075 1.00 45.84 82 PRO A N 1
ATOM 647 C CA . PRO A 1 82 ? 13.429 -4.768 -27.637 1.00 45.84 82 PRO A CA 1
ATOM 648 C C . PRO A 1 82 ? 12.557 -4.236 -28.775 1.00 45.84 82 PRO A C 1
ATOM 650 O O . PRO A 1 82 ? 12.506 -4.831 -29.851 1.00 45.84 82 PRO A O 1
ATOM 653 N N . THR A 1 83 ? 11.873 -3.113 -28.560 1.00 46.44 83 THR A N 1
ATOM 654 C CA . THR A 1 83 ? 11.277 -2.343 -29.653 1.00 46.44 83 THR A CA 1
ATOM 655 C C . THR A 1 83 ? 12.399 -1.885 -30.579 1.00 46.44 83 THR A C 1
ATOM 657 O O . THR A 1 83 ? 13.080 -0.898 -30.317 1.00 46.44 83 THR A O 1
ATOM 660 N N . HIS A 1 84 ? 12.617 -2.648 -31.648 1.00 47.91 84 HIS A N 1
ATOM 661 C CA . HIS A 1 84 ? 13.304 -2.198 -32.849 1.00 47.91 84 HIS A CA 1
ATOM 662 C C . HIS A 1 84 ? 12.338 -1.280 -33.604 1.00 47.91 84 HIS A C 1
ATOM 664 O O . HIS A 1 84 ? 11.325 -1.759 -34.115 1.00 47.91 84 HIS A O 1
ATOM 670 N N . ALA A 1 85 ? 12.650 0.012 -33.676 1.00 37.75 85 ALA A N 1
ATOM 671 C CA . ALA A 1 85 ? 12.173 0.916 -34.723 1.00 37.75 85 ALA A CA 1
ATOM 672 C C . ALA A 1 85 ? 13.124 2.110 -34.843 1.00 37.75 85 ALA A C 1
ATOM 674 O O . ALA A 1 85 ? 13.334 2.792 -33.816 1.00 37.75 85 ALA A O 1
#

Mean predicted aligned error: 8.48 Å